Protein AF-A0A8T3WPD4-F1 (afdb_monomer)

Secondary structure (DSSP, 8-state):
-------TT---------TT-EEEEEETTEEEEEEEEEEEETTEEEEEEE--TT-----HHHHHHH-HHHHHHHHTT----HHHHHHHTS----

Radius of gyration: 15.7 Å; Cα contacts (8 Å, |Δi|>4): 79; chains: 1; bounding box: 34×40×37 Å

Foldseek 3Di:
DDDQDDDVPDDDDDDDDDAQDWDWADDPPADTWIWGQHDQDPNDTDIDIDGDPLDDDDDLVVCCVPPVVVSVCVSNVHDCDPVNVVVVPDPPPD

Solvent-accessible surface area (backbone atoms only — not comparable to full-atom values): 6296 Å² total; per-residue (Å²): 134,81,82,72,85,83,52,92,90,58,84,87,81,86,82,88,79,58,75,73,36,74,50,77,47,80,52,88,99,48,82,53,36,37,40,27,36,63,42,78,56,96,94,40,75,42,75,44,78,48,61,56,91,84,60,83,86,80,59,67,71,58,41,46,71,79,37,46,72,58,44,53,40,53,76,74,66,48,80,88,45,69,67,55,52,57,56,73,65,51,74,83,84,123

Mean predicted aligned error: 7.69 Å

Sequence (94 aa):
MTSENYNPDKIGLVIAREQDEKIYILRENANPIIITLVEIKKGRARLGFNASADDRIYREEVIGTHYPSILEQLRQGGVVTKDILDFLAKPDKK

Structure (mmCIF, N/CA/C/O backbone):
data_AF-A0A8T3WPD4-F1
#
_entry.id   AF-A0A8T3WPD4-F1
#
loop_
_atom_site.group_PDB
_atom_site.id
_atom_site.type_symbol
_atom_site.label_atom_id
_atom_site.label_alt_id
_atom_site.label_comp_id
_atom_site.label_asym_id
_atom_site.label_entity_id
_atom_site.label_seq_id
_atom_site.pdbx_PDB_ins_code
_atom_site.Cartn_x
_atom_site.Cartn_y
_atom_site.Cartn_z
_atom_site.occupancy
_atom_site.B_iso_or_equiv
_atom_site.auth_seq_id
_atom_site.auth_comp_id
_atom_site.auth_asym_id
_atom_site.auth_atom_id
_atom_site.pdbx_PDB_model_num
ATOM 1 N N . MET A 1 1 ? 20.339 18.526 14.051 1.00 37.47 1 MET A N 1
ATOM 2 C CA . MET A 1 1 ? 19.108 18.466 13.240 1.00 37.47 1 MET A CA 1
ATOM 3 C C . MET A 1 1 ? 19.525 18.599 11.790 1.00 37.47 1 MET A C 1
ATOM 5 O O . MET A 1 1 ? 19.769 19.705 11.334 1.00 37.47 1 MET A O 1
ATOM 9 N N . THR A 1 2 ? 19.765 17.479 11.115 1.00 41.00 2 THR A N 1
ATOM 10 C CA . THR A 1 2 ? 20.064 17.459 9.680 1.00 41.00 2 THR A CA 1
ATOM 11 C C . THR A 1 2 ? 18.749 17.632 8.937 1.00 41.00 2 THR A C 1
ATOM 13 O O . THR A 1 2 ? 17.830 16.846 9.146 1.00 41.00 2 THR A O 1
ATOM 16 N N . SER A 1 3 ? 18.644 18.694 8.142 1.00 42.94 3 SER A N 1
ATOM 17 C CA . SER A 1 3 ? 17.518 18.934 7.244 1.00 42.94 3 SER A CA 1
ATOM 18 C C . SER A 1 3 ? 17.362 17.730 6.319 1.00 42.94 3 SER A C 1
ATOM 20 O O . SER A 1 3 ? 18.214 17.496 5.461 1.00 42.94 3 SER A O 1
ATOM 22 N N . GLU A 1 4 ? 16.311 16.941 6.519 1.00 50.28 4 GLU A N 1
ATOM 23 C CA . GLU A 1 4 ? 15.924 15.933 5.541 1.00 50.28 4 GLU A CA 1
ATOM 24 C C . GLU A 1 4 ? 15.585 16.632 4.222 1.00 50.28 4 GLU A C 1
ATOM 26 O O . GLU A 1 4 ? 15.008 17.721 4.204 1.00 50.28 4 GLU A O 1
ATOM 31 N N . ASN A 1 5 ? 16.027 16.012 3.131 1.00 47.56 5 ASN A N 1
ATOM 32 C CA . ASN A 1 5 ? 15.920 16.488 1.760 1.00 47.56 5 ASN A CA 1
ATOM 33 C C . ASN A 1 5 ? 14.483 16.917 1.424 1.00 47.56 5 ASN A C 1
ATOM 35 O O . ASN A 1 5 ? 13.637 16.090 1.081 1.00 47.56 5 ASN A O 1
ATOM 39 N N . TYR A 1 6 ? 14.218 18.221 1.503 1.00 46.59 6 TYR A N 1
ATOM 40 C CA . TYR A 1 6 ? 12.980 18.818 1.024 1.00 46.59 6 TYR A CA 1
ATOM 41 C C . TYR A 1 6 ? 12.968 18.732 -0.504 1.00 46.59 6 TYR A C 1
ATOM 43 O O . TYR A 1 6 ? 13.661 19.487 -1.185 1.00 46.59 6 TYR A O 1
ATOM 51 N N . ASN A 1 7 ? 12.211 17.776 -1.040 1.00 56.16 7 ASN A N 1
ATOM 52 C CA . ASN A 1 7 ? 11.879 17.744 -2.455 1.00 56.16 7 ASN A CA 1
ATOM 53 C C . ASN A 1 7 ? 10.588 18.566 -2.649 1.00 56.16 7 ASN A C 1
ATOM 55 O O . ASN A 1 7 ? 9.543 18.129 -2.162 1.00 56.16 7 ASN A O 1
ATOM 59 N N . PRO A 1 8 ? 10.638 19.732 -3.322 1.00 52.66 8 PRO A N 1
ATOM 60 C CA . PRO A 1 8 ? 9.482 20.616 -3.494 1.00 52.66 8 PRO A CA 1
ATOM 61 C C . PRO A 1 8 ? 8.328 19.979 -4.286 1.00 52.66 8 PRO A C 1
ATOM 63 O O . PRO A 1 8 ? 7.199 20.449 -4.176 1.00 52.66 8 PRO A O 1
ATOM 66 N N . ASP A 1 9 ? 8.583 18.887 -5.013 1.00 60.78 9 ASP A N 1
ATOM 67 C CA . ASP A 1 9 ? 7.573 18.136 -5.766 1.00 60.78 9 ASP A CA 1
ATOM 68 C C . ASP A 1 9 ? 6.919 17.014 -4.937 1.00 60.78 9 ASP A C 1
ATOM 70 O O . ASP A 1 9 ? 6.081 16.258 -5.436 1.00 60.78 9 ASP A O 1
ATOM 74 N N . LYS A 1 10 ? 7.292 16.870 -3.657 1.00 64.12 10 LYS A N 1
ATOM 75 C CA . LYS A 1 10 ? 6.719 15.879 -2.741 1.00 64.12 10 LYS A CA 1
ATOM 76 C C . LYS A 1 10 ? 5.858 16.547 -1.677 1.00 64.12 10 LYS A C 1
ATOM 78 O O . LYS A 1 10 ? 6.337 17.323 -0.858 1.00 64.12 10 LYS A O 1
ATOM 83 N N . ILE A 1 11 ? 4.590 16.150 -1.619 1.00 67.12 11 ILE A N 1
ATOM 84 C CA . ILE A 1 11 ? 3.686 16.521 -0.528 1.00 67.12 11 ILE A CA 1
ATOM 85 C C . ILE A 1 11 ? 3.724 15.410 0.524 1.00 67.12 11 ILE A C 1
ATOM 87 O O . ILE A 1 11 ? 3.269 14.292 0.282 1.00 67.12 11 ILE A O 1
ATOM 91 N N . GLY A 1 12 ? 4.260 15.717 1.706 1.00 71.50 12 GLY A N 1
ATOM 92 C CA . GLY A 1 12 ? 4.084 14.887 2.896 1.00 71.50 12 GLY A CA 1
ATOM 93 C C . GLY A 1 12 ? 2.713 15.158 3.510 1.00 71.50 12 GLY A C 1
ATOM 94 O O . GLY A 1 12 ? 2.540 16.157 4.203 1.00 71.50 12 GLY A O 1
ATOM 95 N N . LEU A 1 13 ? 1.729 14.300 3.238 1.00 82.75 13 LEU A N 1
ATOM 96 C CA . LEU A 1 13 ? 0.382 14.434 3.795 1.00 82.75 13 LEU A CA 1
ATOM 97 C C . LEU A 1 13 ? 0.229 13.563 5.046 1.00 82.75 13 LEU A C 1
ATOM 99 O O . LEU A 1 13 ? 0.364 12.342 4.979 1.00 82.75 13 LEU A O 1
ATOM 103 N N . VAL A 1 14 ? -0.109 14.187 6.175 1.00 86.88 14 VAL A N 1
ATOM 104 C CA . VAL A 1 14 ? -0.440 13.495 7.428 1.00 86.88 14 VAL A CA 1
ATOM 105 C C . VAL A 1 14 ? -1.928 13.664 7.698 1.00 86.88 14 VAL A C 1
ATOM 107 O O . VAL A 1 14 ? -2.418 14.784 7.809 1.00 86.88 14 VAL A O 1
ATOM 110 N N . ILE A 1 15 ? -2.648 12.549 7.801 1.00 91.31 15 ILE A N 1
ATOM 111 C CA . ILE A 1 15 ? -4.088 12.520 8.070 1.00 91.31 15 ILE A CA 1
ATOM 112 C C . ILE A 1 15 ? -4.409 11.448 9.111 1.00 91.31 15 IL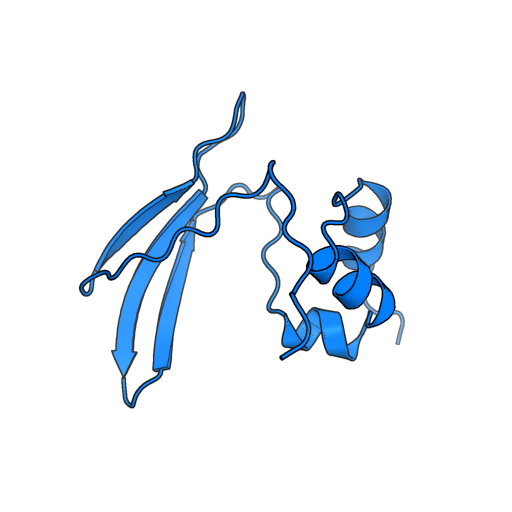E A C 1
ATOM 114 O O . ILE A 1 15 ? -3.794 10.383 9.126 1.00 91.31 15 ILE A O 1
ATOM 118 N N . ALA A 1 16 ? -5.384 11.731 9.971 1.00 93.19 16 ALA A N 1
ATOM 119 C CA . ALA A 1 16 ? -5.934 10.774 10.925 1.00 93.19 16 ALA A CA 1
ATOM 120 C C . ALA A 1 16 ? -7.235 10.190 10.372 1.00 93.19 16 ALA A C 1
ATOM 122 O O . ALA A 1 16 ? -8.011 10.927 9.767 1.00 93.19 16 ALA A O 1
ATOM 123 N N . ARG A 1 17 ? -7.459 8.889 10.581 1.00 96.50 17 ARG A N 1
ATOM 124 C CA . ARG A 1 17 ? -8.676 8.171 10.183 1.00 96.50 17 ARG A CA 1
ATOM 125 C C . ARG A 1 17 ? -9.262 7.408 11.367 1.00 96.50 17 ARG A C 1
ATOM 127 O O . ARG A 1 17 ? -8.508 6.930 12.215 1.00 96.50 17 ARG A O 1
ATOM 134 N N . GLU A 1 18 ? -10.579 7.272 11.392 1.00 95.88 18 GLU A N 1
ATOM 135 C CA . GLU A 1 18 ? -11.310 6.355 12.266 1.00 95.88 18 GLU A CA 1
ATOM 136 C C . GLU A 1 18 ? -11.381 4.943 11.657 1.00 95.88 18 GLU A C 1
ATOM 138 O O . GLU A 1 18 ? -10.919 4.693 10.544 1.00 95.88 18 GLU A O 1
ATOM 143 N N . GLN A 1 19 ? -11.909 3.971 12.401 1.00 96.62 19 GLN A N 1
ATOM 144 C CA . GLN A 1 19 ? -12.057 2.609 11.887 1.00 96.62 19 GLN A CA 1
ATOM 145 C C . GLN A 1 19 ? -13.002 2.575 10.669 1.00 96.62 19 GLN A C 1
ATOM 147 O O . GLN A 1 19 ? -13.979 3.314 10.612 1.00 96.62 19 GLN A O 1
ATOM 152 N N . ASP A 1 20 ? -12.692 1.716 9.695 1.00 96.69 20 ASP A N 1
ATOM 153 C CA . ASP A 1 20 ? -13.406 1.492 8.426 1.00 96.69 20 ASP A CA 1
ATOM 154 C C . ASP A 1 20 ? -13.378 2.668 7.434 1.00 96.69 20 ASP A C 1
ATOM 156 O O . ASP A 1 20 ? -13.873 2.584 6.302 1.00 96.69 20 ASP A O 1
ATOM 160 N N . GLU A 1 21 ? -12.707 3.748 7.810 1.00 97.94 21 GLU A N 1
ATOM 161 C CA . GLU A 1 21 ? -12.493 4.904 6.969 1.00 97.94 21 GLU A CA 1
ATOM 162 C C . GLU A 1 21 ? -11.429 4.678 5.875 1.00 97.94 21 GLU A C 1
ATOM 164 O O . GLU A 1 21 ? -10.465 3.923 6.041 1.00 97.94 21 GLU A O 1
ATOM 169 N N . LYS A 1 22 ? -11.597 5.369 4.733 1.00 98.06 22 LYS A N 1
ATOM 170 C CA . LYS A 1 22 ? -10.870 5.092 3.479 1.00 98.06 22 LYS A CA 1
ATOM 171 C C . LYS A 1 22 ? -10.150 6.297 2.895 1.00 98.06 22 LYS A C 1
ATOM 173 O O . LYS A 1 22 ? -10.773 7.327 2.638 1.00 98.06 22 LYS A O 1
ATOM 178 N N . ILE A 1 23 ? -8.868 6.143 2.595 1.00 97.19 23 ILE A N 1
ATOM 179 C CA . ILE A 1 23 ? -8.042 7.104 1.859 1.00 97.19 23 ILE A CA 1
ATOM 180 C C . ILE A 1 23 ? -7.971 6.654 0.401 1.00 97.19 23 ILE A C 1
ATOM 182 O O . ILE A 1 23 ? -7.676 5.492 0.131 1.00 97.19 23 ILE A O 1
ATOM 186 N N . TYR A 1 24 ? -8.218 7.574 -0.528 1.00 95.94 24 TYR A N 1
ATOM 187 C CA . TYR A 1 24 ? -8.111 7.328 -1.963 1.00 95.94 24 TYR A CA 1
ATOM 188 C C . TYR A 1 24 ? -6.870 8.032 -2.503 1.00 95.94 24 TYR A C 1
ATOM 190 O O . TYR A 1 24 ? -6.721 9.241 -2.337 1.00 95.94 24 TYR A O 1
ATOM 198 N N . ILE A 1 25 ? -5.998 7.282 -3.170 1.00 93.56 25 ILE A N 1
ATOM 199 C CA . ILE A 1 25 ? -4.869 7.821 -3.927 1.00 93.56 25 ILE A CA 1
ATOM 200 C C . ILE A 1 25 ? -5.258 7.779 -5.403 1.00 93.56 25 ILE A C 1
ATOM 202 O O . ILE A 1 25 ? -5.372 6.701 -5.992 1.00 93.56 25 ILE A O 1
ATOM 206 N N . LEU A 1 26 ? -5.495 8.958 -5.979 1.00 92.00 26 LEU A N 1
ATOM 207 C CA . LEU A 1 26 ? -5.878 9.124 -7.379 1.00 92.00 26 LEU A CA 1
ATOM 208 C C . LEU A 1 26 ? -4.633 9.252 -8.254 1.00 92.00 26 LEU A C 1
ATOM 210 O O . LEU A 1 26 ? -3.655 9.893 -7.870 1.00 92.00 26 LEU A O 1
ATOM 214 N N . ARG A 1 27 ? -4.674 8.632 -9.429 1.00 88.31 27 ARG A N 1
ATOM 215 C CA . ARG A 1 27 ? -3.583 8.618 -10.404 1.00 88.31 27 ARG A CA 1
ATOM 216 C C . ARG A 1 27 ? -4.174 8.797 -11.791 1.00 88.31 27 ARG A C 1
ATOM 218 O O . ARG A 1 27 ? -5.283 8.336 -12.055 1.00 88.31 27 ARG A O 1
ATOM 225 N N . GLU A 1 28 ? -3.442 9.468 -12.665 1.00 89.50 28 GLU A N 1
ATOM 226 C CA . GLU A 1 28 ? -3.876 9.652 -14.044 1.00 89.50 28 GLU A CA 1
ATOM 227 C C . GLU A 1 28 ? -3.905 8.300 -14.773 1.00 89.50 28 GLU A C 1
ATOM 229 O O . GLU A 1 28 ? -2.970 7.509 -14.653 1.00 89.50 28 GLU A O 1
ATOM 234 N N . ASN A 1 29 ? -4.986 8.025 -15.510 1.00 89.69 29 ASN A N 1
ATOM 235 C CA . ASN A 1 29 ? -5.156 6.811 -16.321 1.00 89.69 29 ASN A CA 1
ATOM 236 C C . ASN A 1 29 ? -4.984 5.477 -15.563 1.00 89.69 29 ASN A C 1
ATOM 238 O O . ASN A 1 29 ? -4.657 4.459 -16.170 1.00 89.69 29 ASN A O 1
ATOM 242 N N . ALA A 1 30 ? -5.218 5.455 -14.249 1.00 90.38 30 ALA A N 1
ATOM 243 C CA . ALA A 1 30 ? -5.127 4.246 -13.436 1.00 90.38 30 ALA A CA 1
ATOM 244 C C . ALA A 1 30 ? -6.255 4.1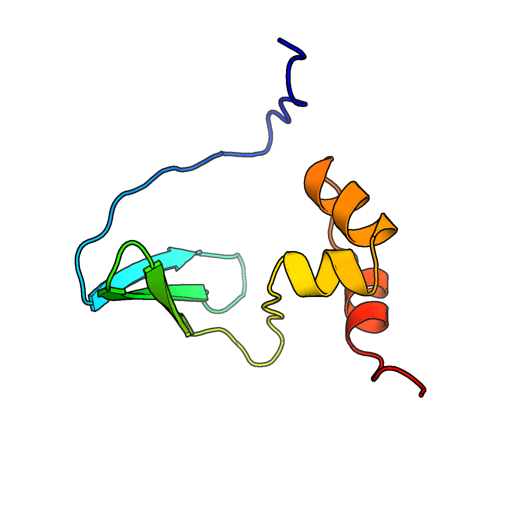78 -12.402 1.00 90.38 30 ALA A C 1
ATOM 246 O O . ALA A 1 30 ? -6.786 5.199 -11.961 1.00 90.38 30 ALA A O 1
ATOM 247 N N . ASN A 1 31 ? -6.599 2.961 -11.972 1.00 92.75 31 ASN A N 1
ATOM 248 C CA . ASN A 1 31 ? -7.545 2.788 -10.874 1.00 92.75 31 ASN A CA 1
ATOM 249 C C . ASN A 1 31 ? -6.972 3.386 -9.577 1.00 92.75 31 ASN A C 1
ATOM 251 O O . ASN A 1 31 ? -5.754 3.306 -9.337 1.00 92.75 31 ASN A O 1
ATOM 255 N N . PRO A 1 32 ? -7.831 3.959 -8.719 1.00 94.69 32 PRO A N 1
ATOM 256 C CA . PRO A 1 32 ? -7.392 4.492 -7.443 1.00 94.69 32 PRO A CA 1
ATOM 257 C C . PRO A 1 32 ? -6.859 3.374 -6.546 1.00 94.69 32 PRO A C 1
ATOM 259 O O . PRO A 1 32 ? -7.385 2.260 -6.543 1.00 94.69 32 PRO A O 1
ATOM 262 N N . ILE A 1 33 ? -5.851 3.696 -5.739 1.00 96.19 33 ILE A N 1
ATOM 263 C CA . ILE A 1 33 ? -5.458 2.842 -4.614 1.00 96.19 33 ILE A CA 1
ATOM 264 C C . ILE A 1 33 ? -6.284 3.279 -3.409 1.00 96.19 33 ILE A C 1
ATOM 266 O O . ILE A 1 33 ? -6.311 4.462 -3.067 1.00 96.19 33 ILE A O 1
ATOM 270 N N . ILE A 1 34 ? -6.958 2.332 -2.764 1.00 97.56 34 ILE A N 1
ATOM 271 C CA . ILE A 1 34 ? -7.793 2.587 -1.591 1.00 97.56 34 ILE A CA 1
ATOM 272 C C . ILE A 1 34 ? -7.111 1.980 -0.371 1.00 97.56 34 ILE A C 1
ATOM 274 O O . ILE A 1 34 ? -6.917 0.766 -0.302 1.00 97.56 34 ILE A O 1
ATOM 278 N N . ILE A 1 35 ? -6.781 2.818 0.606 1.00 97.50 35 ILE A N 1
ATOM 279 C CA . ILE A 1 35 ? -6.240 2.399 1.900 1.00 97.50 35 ILE A CA 1
ATOM 280 C C . ILE A 1 35 ? -7.365 2.492 2.925 1.00 97.50 35 ILE A C 1
ATOM 282 O O . ILE A 1 35 ? -7.970 3.549 3.073 1.00 97.50 35 ILE A O 1
ATOM 286 N N . THR A 1 36 ? -7.656 1.404 3.630 1.00 98.31 36 THR A N 1
ATOM 287 C CA . THR A 1 36 ? -8.682 1.359 4.684 1.00 98.31 36 THR A CA 1
ATOM 288 C C . THR A 1 36 ? -8.021 1.134 6.035 1.00 98.31 36 THR A C 1
ATOM 290 O O . THR A 1 36 ? -7.220 0.205 6.170 1.00 98.31 36 THR A O 1
ATOM 293 N N . LEU A 1 37 ? -8.366 1.938 7.042 1.00 97.88 37 LEU A N 1
ATOM 294 C CA . LEU A 1 37 ? -7.998 1.633 8.423 1.00 97.88 37 LEU A CA 1
ATOM 295 C C . LEU A 1 37 ? -8.970 0.582 8.966 1.00 97.88 37 LEU A C 1
ATOM 297 O O . LEU A 1 37 ? -10.088 0.901 9.341 1.00 97.88 37 LEU A O 1
ATOM 301 N N . VAL A 1 38 ? -8.559 -0.682 8.988 1.00 97.56 38 VAL A N 1
ATOM 302 C CA . VAL A 1 38 ? -9.439 -1.805 9.353 1.00 97.56 38 VAL A CA 1
ATOM 303 C C . VAL A 1 38 ? -9.624 -1.907 10.865 1.00 97.56 38 VAL A C 1
ATOM 305 O O . VAL A 1 38 ? -10.711 -2.198 11.339 1.00 97.56 38 VAL A O 1
ATOM 308 N N . GLU A 1 39 ? -8.556 -1.719 11.638 1.00 97.44 39 GLU A N 1
ATOM 309 C 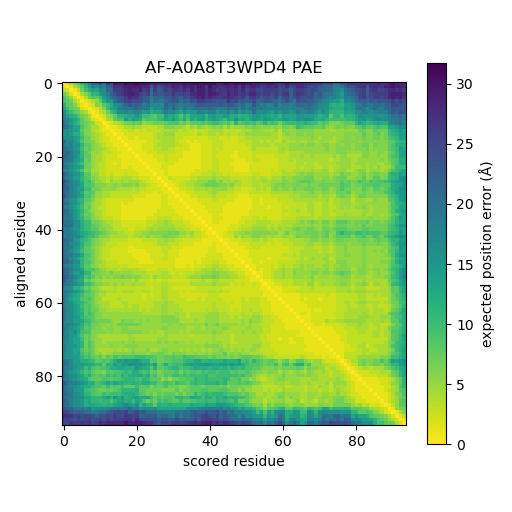CA . GLU A 1 39 ? -8.588 -1.863 13.098 1.00 97.44 39 GLU A CA 1
ATOM 310 C C . GLU A 1 39 ? -7.378 -1.152 13.713 1.00 97.44 39 GLU A C 1
ATOM 312 O O . GLU A 1 39 ? -6.295 -1.155 13.122 1.00 97.44 39 GLU A O 1
ATOM 317 N N . ILE A 1 40 ? -7.519 -0.609 14.925 1.00 95.06 40 ILE A N 1
ATOM 318 C CA . ILE A 1 40 ? -6.376 -0.259 15.779 1.00 95.06 40 ILE A CA 1
ATOM 319 C C . ILE A 1 40 ? -6.428 -1.122 17.033 1.00 95.06 40 ILE A C 1
ATOM 321 O O . ILE A 1 40 ? -7.355 -1.031 17.833 1.00 95.06 40 ILE A O 1
ATOM 325 N N . LYS A 1 41 ? -5.390 -1.931 17.245 1.00 95.69 41 LYS A N 1
ATOM 326 C CA . LYS A 1 41 ? -5.284 -2.795 18.420 1.00 95.69 41 LYS A CA 1
ATOM 327 C C . LYS A 1 41 ? -3.888 -2.733 19.008 1.00 95.69 41 LYS A C 1
ATOM 329 O O . LYS A 1 41 ? -2.905 -3.028 18.335 1.00 95.69 41 LYS A O 1
ATOM 334 N N . LYS A 1 42 ? -3.802 -2.377 20.295 1.00 95.19 42 LYS A N 1
ATOM 335 C CA . LYS A 1 42 ? -2.537 -2.294 21.053 1.00 95.19 42 LYS A CA 1
ATOM 336 C C . LYS A 1 42 ? -1.480 -1.417 20.352 1.00 95.19 42 LYS A C 1
ATOM 338 O O . LYS A 1 42 ? -0.330 -1.822 20.215 1.00 95.19 42 LYS A O 1
ATOM 343 N N . GLY A 1 43 ? -1.892 -0.250 19.852 1.00 93.19 43 GLY A N 1
ATOM 344 C CA . GLY A 1 43 ? -1.004 0.685 19.148 1.00 93.19 43 GLY A CA 1
ATOM 345 C C . GLY A 1 43 ? -0.558 0.228 17.754 1.00 93.19 43 GLY A C 1
ATOM 346 O O . GLY A 1 43 ? 0.313 0.855 17.163 1.00 93.19 43 GLY A O 1
ATOM 347 N N . ARG A 1 44 ? -1.133 -0.855 17.215 1.00 94.06 44 ARG A N 1
ATOM 348 C CA . ARG A 1 44 ? -0.892 -1.314 15.844 1.00 94.06 44 ARG A CA 1
ATOM 349 C C . ARG A 1 44 ? -2.130 -1.081 14.998 1.00 94.06 44 ARG A C 1
ATOM 351 O O . ARG A 1 44 ? -3.219 -1.512 15.374 1.00 94.06 44 ARG A O 1
ATOM 358 N N . ALA A 1 45 ? -1.940 -0.438 13.856 1.00 95.81 45 ALA A N 1
ATOM 359 C CA . ALA A 1 45 ? -2.973 -0.296 12.846 1.00 95.81 45 ALA A CA 1
ATOM 360 C C . ALA A 1 45 ? -2.958 -1.507 11.908 1.00 95.81 45 ALA A C 1
ATOM 362 O O . ALA A 1 45 ? -1.905 -1.928 11.425 1.00 95.81 45 ALA A O 1
ATOM 363 N N . ARG A 1 46 ? -4.138 -2.052 11.627 1.00 97.12 46 ARG A N 1
ATOM 364 C CA . ARG A 1 46 ? -4.368 -2.990 10.536 1.00 97.12 46 ARG A CA 1
ATOM 365 C C . ARG A 1 46 ? -4.857 -2.188 9.339 1.00 97.12 46 ARG A C 1
ATOM 367 O O . ARG A 1 46 ? -5.918 -1.574 9.399 1.00 97.12 46 ARG A O 1
ATOM 374 N N . LEU A 1 47 ? -4.079 -2.198 8.265 1.00 97.75 47 LEU A N 1
ATOM 375 C CA . LEU A 1 47 ? -4.404 -1.496 7.028 1.00 97.75 47 LEU A CA 1
ATOM 376 C C . LEU A 1 47 ? -4.846 -2.503 5.966 1.00 97.75 47 LEU A C 1
ATOM 378 O O . LEU A 1 47 ? -4.216 -3.547 5.791 1.00 97.75 47 LEU A O 1
ATOM 382 N N . GLY A 1 48 ? -5.938 -2.194 5.278 1.00 97.50 48 GLY A N 1
ATOM 383 C CA . GLY A 1 48 ? -6.375 -2.888 4.074 1.00 97.50 48 GLY A CA 1
ATOM 384 C C . GLY A 1 48 ? -5.993 -2.073 2.847 1.00 97.50 48 GLY A C 1
ATOM 385 O O . GLY A 1 48 ? -6.148 -0.854 2.854 1.00 97.50 48 GLY A O 1
ATOM 386 N N . PHE A 1 49 ? -5.523 -2.738 1.796 1.00 97.38 49 PHE A N 1
ATOM 387 C CA . PHE A 1 49 ? -5.206 -2.100 0.524 1.00 97.38 49 PHE A CA 1
ATOM 388 C C . PHE A 1 49 ? -6.036 -2.738 -0.584 1.00 97.38 49 PHE A C 1
ATOM 390 O O . PHE A 1 49 ? -6.029 -3.959 -0.735 1.00 97.38 49 PHE A O 1
ATOM 397 N N . ASN A 1 50 ? -6.736 -1.913 -1.356 1.00 96.75 50 ASN A N 1
ATOM 398 C CA . ASN A 1 50 ? -7.361 -2.312 -2.609 1.00 96.75 50 ASN A CA 1
ATOM 399 C C . ASN A 1 50 ? -6.666 -1.556 -3.743 1.00 96.75 50 ASN A C 1
ATOM 401 O O . ASN A 1 50 ? -6.656 -0.325 -3.755 1.00 96.75 50 ASN A O 1
ATOM 405 N N . ALA A 1 51 ? -6.038 -2.302 -4.639 1.00 95.50 51 ALA A N 1
ATOM 406 C CA . ALA A 1 51 ? -5.217 -1.791 -5.723 1.00 95.50 51 ALA A CA 1
ATOM 407 C C . ALA A 1 51 ? -5.335 -2.734 -6.928 1.00 95.50 51 ALA A C 1
ATOM 409 O O . ALA A 1 51 ? -5.832 -3.856 -6.799 1.00 95.50 51 ALA A O 1
ATOM 410 N N . SER A 1 52 ? -4.890 -2.288 -8.101 1.00 91.50 52 SER A N 1
ATOM 411 C CA . SER A 1 52 ? -4.890 -3.137 -9.297 1.00 91.50 52 SER A CA 1
ATOM 412 C C . SER A 1 52 ? -3.854 -4.256 -9.168 1.00 91.50 52 SER A C 1
ATOM 414 O O . SER A 1 52 ? -2.889 -4.130 -8.421 1.00 91.50 52 SER A O 1
ATOM 416 N N . ALA A 1 53 ? -4.006 -5.340 -9.931 1.00 85.25 53 ALA A N 1
ATOM 417 C CA . ALA A 1 53 ? -3.061 -6.464 -9.903 1.00 85.25 53 ALA A CA 1
ATOM 418 C C . ALA A 1 53 ? -1.625 -6.075 -10.308 1.00 85.25 53 ALA A C 1
ATOM 420 O O . ALA A 1 53 ? -0.665 -6.741 -9.916 1.00 85.25 53 ALA A O 1
ATOM 421 N N . ASP A 1 54 ? -1.477 -4.996 -11.074 1.00 83.38 54 ASP A N 1
ATOM 422 C CA . ASP A 1 54 ? -0.182 -4.451 -11.485 1.00 83.38 54 ASP A CA 1
ATOM 423 C C . ASP A 1 54 ? 0.441 -3.537 -10.425 1.00 83.38 54 ASP A C 1
ATOM 425 O O . ASP A 1 54 ? 1.652 -3.310 -10.436 1.00 83.38 54 ASP A O 1
ATOM 429 N N . ASP A 1 55 ? -0.358 -3.059 -9.468 1.00 86.62 55 ASP A N 1
ATOM 430 C CA . ASP A 1 55 ? 0.159 -2.290 -8.348 1.00 86.62 55 ASP A CA 1
ATOM 431 C C . ASP A 1 55 ? 0.973 -3.204 -7.430 1.00 86.62 55 ASP A C 1
ATOM 433 O O . ASP A 1 55 ? 0.634 -4.361 -7.162 1.00 86.62 55 ASP A O 1
ATOM 437 N N . ARG A 1 56 ? 2.096 -2.680 -6.945 1.00 85.19 56 ARG A N 1
ATOM 438 C CA . ARG A 1 56 ? 2.994 -3.400 -6.048 1.00 85.19 56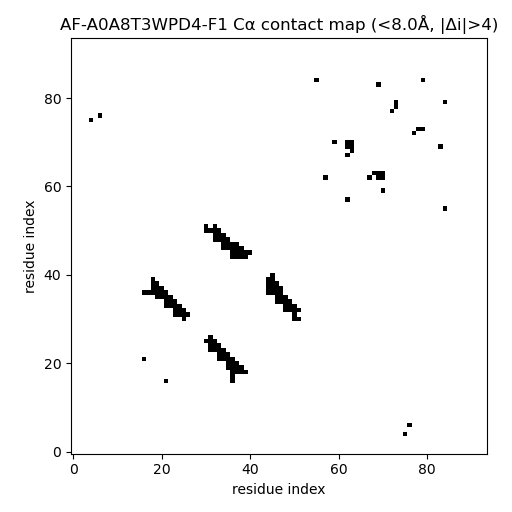 ARG A CA 1
ATOM 439 C C . ARG A 1 56 ? 3.002 -2.706 -4.699 1.00 85.19 56 ARG A C 1
ATOM 441 O O . ARG A 1 56 ? 3.320 -1.525 -4.604 1.00 85.19 56 ARG A O 1
ATOM 448 N N . ILE A 1 57 ? 2.652 -3.455 -3.659 1.00 88.88 57 ILE A N 1
ATOM 449 C CA . ILE A 1 57 ? 2.594 -2.967 -2.283 1.00 88.88 57 ILE A CA 1
ATOM 450 C C . ILE A 1 57 ? 3.600 -3.771 -1.477 1.00 88.88 57 ILE A C 1
ATOM 452 O O . ILE A 1 57 ? 3.480 -4.988 -1.351 1.00 88.88 57 ILE A O 1
ATOM 456 N N . TYR A 1 58 ? 4.588 -3.080 -0.927 1.00 88.12 58 TYR A N 1
ATOM 457 C CA . TYR A 1 58 ? 5.649 -3.688 -0.141 1.00 88.12 58 TYR A CA 1
ATOM 458 C C . TYR A 1 58 ? 5.671 -3.097 1.258 1.00 88.12 58 TYR A C 1
ATOM 460 O O . TYR A 1 58 ? 5.382 -1.919 1.463 1.00 88.12 58 TYR A O 1
ATOM 468 N N . ARG A 1 59 ? 6.058 -3.932 2.219 1.00 89.81 59 ARG A N 1
ATOM 469 C CA . ARG A 1 59 ? 6.445 -3.460 3.544 1.00 89.81 59 ARG A CA 1
ATOM 470 C C . ARG A 1 59 ? 7.895 -3.001 3.486 1.00 89.81 59 ARG A C 1
ATOM 472 O O . ARG A 1 59 ? 8.732 -3.695 2.906 1.00 89.81 59 ARG A O 1
ATOM 479 N N . GLU A 1 60 ? 8.182 -1.849 4.074 1.00 90.00 60 GLU A N 1
ATOM 480 C CA . GLU A 1 60 ? 9.509 -1.240 4.012 1.00 90.00 60 GLU A CA 1
ATOM 481 C C . GLU A 1 60 ? 10.592 -2.176 4.557 1.00 90.00 60 GLU A C 1
ATOM 483 O O . GLU A 1 60 ? 11.640 -2.328 3.933 1.00 90.00 60 GLU A O 1
ATOM 488 N N . GLU A 1 61 ? 10.322 -2.877 5.663 1.00 90.94 61 GLU A N 1
ATOM 489 C CA . GLU A 1 61 ? 11.281 -3.791 6.284 1.00 90.94 61 GLU A CA 1
ATOM 490 C C . GLU A 1 61 ? 11.654 -4.976 5.382 1.00 90.94 61 GLU A C 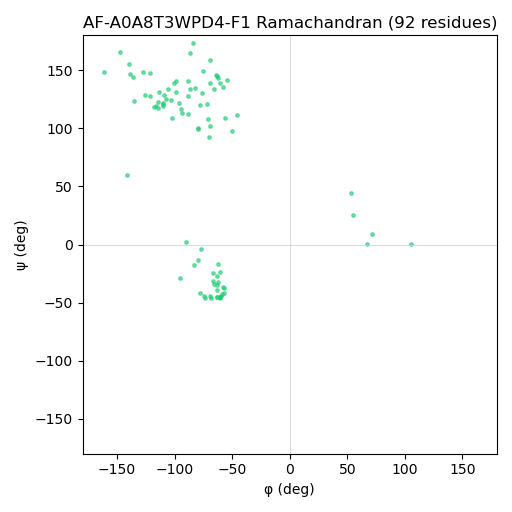1
ATOM 492 O O . GLU A 1 61 ? 12.766 -5.498 5.472 1.00 90.94 61 GLU A O 1
ATOM 497 N N . VAL A 1 62 ? 10.759 -5.374 4.470 1.00 88.88 62 VAL A N 1
ATOM 498 C CA . VAL A 1 62 ? 11.042 -6.425 3.486 1.00 88.88 62 VAL A CA 1
ATOM 499 C C . VAL A 1 62 ? 11.994 -5.884 2.421 1.00 88.88 62 VAL A C 1
ATOM 501 O O . VAL A 1 62 ? 13.006 -6.520 2.137 1.00 88.88 62 VAL A O 1
ATOM 504 N N . ILE A 1 63 ? 11.740 -4.681 1.892 1.00 88.50 63 ILE A N 1
ATOM 505 C CA . ILE A 1 63 ? 12.666 -4.039 0.943 1.00 88.50 63 ILE A CA 1
ATOM 506 C C . ILE A 1 63 ? 14.026 -3.821 1.608 1.00 88.50 63 ILE A C 1
ATOM 508 O O . ILE A 1 63 ? 15.046 -4.160 1.024 1.00 88.50 63 ILE A O 1
ATOM 512 N N . GLY A 1 64 ? 14.059 -3.310 2.839 1.00 87.81 64 GLY A N 1
ATOM 513 C CA . GLY A 1 64 ? 15.307 -3.044 3.554 1.00 87.81 64 GLY A CA 1
ATOM 514 C C . GLY A 1 64 ? 16.143 -4.295 3.825 1.00 87.81 64 GLY A C 1
ATOM 515 O O . GLY A 1 64 ? 17.367 -4.215 3.810 1.00 87.81 64 GLY A O 1
ATOM 516 N N . THR A 1 65 ? 15.500 -5.448 4.031 1.00 87.88 65 THR A N 1
ATOM 517 C CA . THR A 1 65 ? 16.200 -6.717 4.288 1.00 87.88 65 THR A CA 1
ATOM 518 C C . THR A 1 65 ? 16.837 -7.288 3.022 1.00 87.88 65 THR A C 1
ATOM 520 O O . THR A 1 65 ? 17.981 -7.732 3.059 1.00 87.88 65 THR A O 1
ATOM 523 N N . HIS A 1 66 ? 16.110 -7.281 1.903 1.00 84.12 66 HIS A N 1
ATOM 524 C CA . HIS A 1 66 ? 16.551 -7.949 0.674 1.00 84.12 66 HIS A CA 1
ATOM 525 C C . HIS A 1 66 ? 17.261 -6.999 -0.302 1.00 84.12 66 HIS A C 1
ATOM 527 O O . HIS A 1 66 ? 18.138 -7.416 -1.056 1.00 84.12 66 HIS A O 1
ATOM 533 N N . TYR A 1 67 ? 16.908 -5.712 -0.278 1.00 85.94 67 TYR A N 1
ATOM 534 C CA . TYR A 1 67 ? 17.294 -4.716 -1.278 1.00 85.94 67 TYR A CA 1
ATOM 535 C C . TYR A 1 67 ? 17.610 -3.342 -0.645 1.00 85.94 67 TYR A C 1
ATOM 537 O O . TYR A 1 67 ? 16.973 -2.335 -0.978 1.00 85.94 67 TYR A O 1
ATOM 54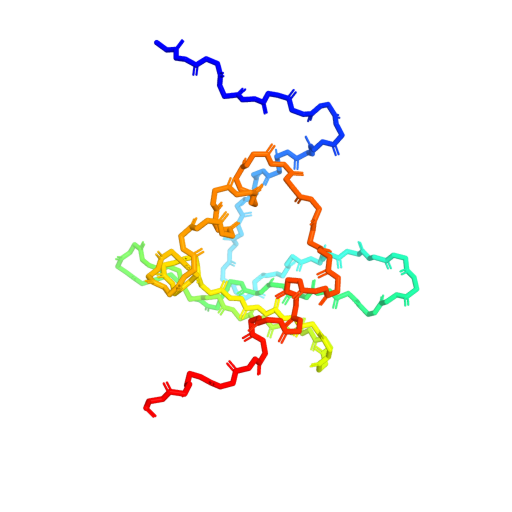5 N N . PRO A 1 68 ? 18.605 -3.255 0.259 1.00 87.88 68 PRO A N 1
ATOM 546 C CA . PRO A 1 68 ? 18.895 -2.034 1.017 1.00 87.88 68 PRO A CA 1
ATOM 547 C C . PRO A 1 68 ? 19.208 -0.818 0.129 1.00 87.88 68 PRO A C 1
ATOM 549 O O . PRO A 1 68 ? 18.753 0.285 0.423 1.00 87.88 68 PRO A O 1
ATOM 552 N N . SER A 1 69 ? 19.893 -1.013 -1.002 1.00 87.69 69 SER A N 1
ATOM 553 C CA . SER A 1 69 ? 20.199 0.067 -1.953 1.00 87.69 69 SER A CA 1
ATOM 554 C C . SER A 1 69 ? 18.957 0.631 -2.651 1.00 87.69 69 SER A C 1
ATOM 556 O O . SER A 1 69 ? 18.914 1.820 -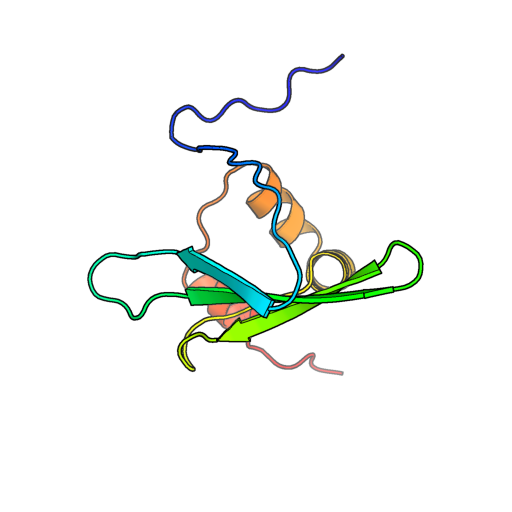2.960 1.00 87.69 69 SER A O 1
ATOM 558 N N . ILE A 1 70 ? 17.924 -0.191 -2.874 1.00 87.44 70 ILE A N 1
ATOM 559 C CA . ILE A 1 70 ? 16.636 0.275 -3.405 1.00 87.44 70 ILE A CA 1
ATOM 560 C C . ILE A 1 70 ? 15.931 1.118 -2.341 1.00 87.44 70 ILE A C 1
ATOM 562 O O . ILE A 1 70 ? 15.446 2.203 -2.651 1.00 87.44 70 ILE A O 1
ATOM 566 N N . LEU A 1 71 ? 15.912 0.669 -1.081 1.00 88.25 71 LEU A N 1
ATOM 567 C CA . LEU A 1 71 ? 15.298 1.431 0.011 1.00 88.25 71 LEU A CA 1
ATOM 568 C C . LEU A 1 71 ? 15.937 2.820 0.181 1.00 88.25 71 LEU A C 1
ATOM 570 O O . LEU A 1 71 ? 15.220 3.808 0.348 1.00 88.25 71 LEU A O 1
ATOM 574 N N . GLU A 1 72 ? 17.266 2.915 0.102 1.00 87.44 72 GLU A N 1
ATOM 575 C CA . GLU A 1 72 ? 17.974 4.199 0.150 1.00 87.44 72 GLU A CA 1
ATOM 576 C C . GLU A 1 72 ? 17.555 5.135 -0.989 1.00 87.44 72 GLU A C 1
ATOM 578 O O . GLU A 1 72 ? 17.257 6.305 -0.738 1.00 87.44 72 GLU A O 1
ATOM 583 N N . GLN A 1 73 ? 17.446 4.620 -2.219 1.00 84.62 73 GLN A N 1
ATOM 584 C CA . GLN A 1 73 ? 16.972 5.404 -3.364 1.00 84.62 73 GLN A CA 1
ATOM 585 C C . GLN A 1 73 ? 15.546 5.924 -3.146 1.00 84.62 73 GLN A C 1
ATOM 587 O O . GLN A 1 73 ? 15.286 7.107 -3.368 1.00 84.62 73 GLN A O 1
ATOM 592 N N . LEU A 1 74 ? 14.626 5.081 -2.661 1.00 84.06 74 LEU A N 1
ATOM 593 C CA . LEU A 1 74 ? 13.237 5.480 -2.398 1.00 84.06 74 LEU A CA 1
ATOM 594 C C . LEU A 1 74 ? 13.153 6.611 -1.361 1.00 84.06 74 LEU A C 1
ATOM 596 O O . LEU A 1 74 ? 12.446 7.602 -1.577 1.00 84.06 74 LEU A O 1
ATOM 600 N N . ARG A 1 75 ? 13.915 6.499 -0.263 1.00 83.94 75 ARG A N 1
ATOM 601 C CA . ARG A 1 75 ? 13.973 7.516 0.802 1.00 83.94 75 ARG A CA 1
ATOM 602 C C . ARG A 1 75 ? 14.524 8.852 0.307 1.00 83.94 75 ARG A C 1
ATOM 604 O O . ARG A 1 75 ? 14.055 9.899 0.741 1.00 83.94 75 ARG A O 1
ATOM 611 N N . GLN A 1 76 ? 15.470 8.835 -0.631 1.00 82.81 76 GLN A N 1
ATOM 612 C CA . GLN A 1 76 ? 16.072 10.050 -1.192 1.00 82.81 76 GLN A CA 1
ATOM 613 C C . GLN A 1 76 ? 15.201 10.772 -2.222 1.00 82.81 76 GLN A C 1
ATOM 615 O O . GLN A 1 76 ? 15.583 11.836 -2.700 1.00 82.81 76 GLN A O 1
ATOM 620 N N . GLY A 1 77 ? 14.037 10.232 -2.581 1.00 71.88 77 GLY A N 1
ATOM 621 C CA . GLY A 1 77 ? 13.245 10.830 -3.650 1.00 71.88 77 GLY A CA 1
ATOM 622 C C . GLY A 1 77 ? 13.265 10.089 -4.970 1.00 71.88 77 GLY A C 1
ATOM 623 O O . GLY A 1 77 ? 12.616 10.564 -5.896 1.00 71.88 77 GLY A O 1
ATOM 624 N N . GLY A 1 78 ? 13.977 8.966 -5.052 1.00 74.31 78 GLY A N 1
ATOM 625 C CA . GLY A 1 78 ? 14.163 8.210 -6.280 1.00 74.31 78 GLY A CA 1
ATOM 626 C C . GLY A 1 78 ? 12.843 7.834 -6.946 1.00 74.31 78 GLY A C 1
ATOM 627 O O . GLY A 1 78 ? 11.858 7.490 -6.288 1.00 74.31 78 GLY A O 1
ATOM 628 N N . VAL A 1 79 ? 12.837 7.905 -8.274 1.00 75.69 79 VAL A 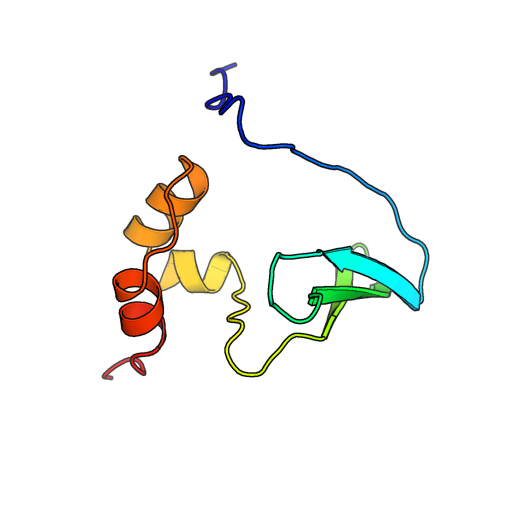N 1
ATOM 629 C CA . VAL A 1 79 ? 11.726 7.440 -9.103 1.00 75.69 79 VAL A CA 1
ATOM 630 C C . VAL A 1 79 ? 11.773 5.917 -9.155 1.00 75.69 79 VAL A C 1
ATOM 632 O O . VAL A 1 79 ? 12.811 5.330 -9.458 1.00 75.69 79 VAL A O 1
ATOM 635 N N . VAL A 1 80 ? 10.641 5.269 -8.887 1.00 79.81 80 VAL A N 1
ATOM 636 C CA . VAL A 1 80 ? 10.504 3.824 -9.089 1.00 79.81 80 VAL A CA 1
ATOM 637 C C . VAL A 1 80 ? 10.465 3.554 -10.591 1.00 79.81 80 VAL A C 1
ATOM 639 O O . VAL A 1 80 ? 9.485 3.881 -11.258 1.00 79.81 80 VAL A O 1
ATOM 642 N N . THR A 1 81 ? 11.534 2.978 -11.133 1.00 81.75 81 THR A N 1
ATOM 643 C CA . THR A 1 81 ? 11.606 2.594 -12.548 1.00 81.75 81 THR A CA 1
ATOM 644 C C . THR A 1 81 ? 11.031 1.197 -12.775 1.00 81.75 81 THR A C 1
ATOM 646 O O . THR A 1 81 ? 10.885 0.401 -11.843 1.00 81.75 81 THR A O 1
ATOM 649 N N . LYS A 1 82 ? 10.744 0.864 -14.041 1.00 78.75 82 LYS A N 1
ATOM 650 C CA . LYS A 1 82 ? 10.350 -0.496 -14.428 1.00 78.75 82 LYS A CA 1
ATOM 651 C C . LYS A 1 82 ? 11.405 -1.531 -14.024 1.00 78.75 82 LYS A C 1
ATOM 653 O O . LYS A 1 82 ? 11.037 -2.586 -13.532 1.00 78.75 82 LYS A O 1
ATOM 658 N N . ASP A 1 83 ? 12.691 -1.198 -14.125 1.00 79.25 83 ASP A N 1
ATOM 659 C CA . ASP A 1 83 ? 13.777 -2.100 -13.725 1.00 79.25 83 ASP A CA 1
ATOM 660 C C . ASP A 1 83 ? 13.739 -2.427 -12.228 1.00 79.25 83 ASP A C 1
ATOM 662 O O . ASP A 1 83 ? 13.948 -3.577 -11.850 1.00 79.25 83 ASP A O 1
ATOM 666 N N . ILE A 1 84 ? 13.426 -1.444 -11.373 1.00 81.19 84 ILE A N 1
ATOM 667 C CA . ILE A 1 84 ? 13.230 -1.669 -9.933 1.00 81.19 84 ILE A CA 1
ATOM 668 C C . ILE A 1 84 ? 12.041 -2.610 -9.711 1.00 81.19 84 ILE A C 1
ATOM 670 O O . ILE A 1 84 ? 12.152 -3.561 -8.941 1.00 81.19 84 ILE A O 1
ATOM 674 N N . LEU A 1 85 ? 10.919 -2.388 -10.402 1.00 81.12 85 LEU A N 1
ATOM 675 C CA . LEU A 1 85 ? 9.736 -3.250 -10.288 1.00 81.12 85 LEU A CA 1
ATOM 676 C C . LEU A 1 85 ? 10.017 -4.681 -10.760 1.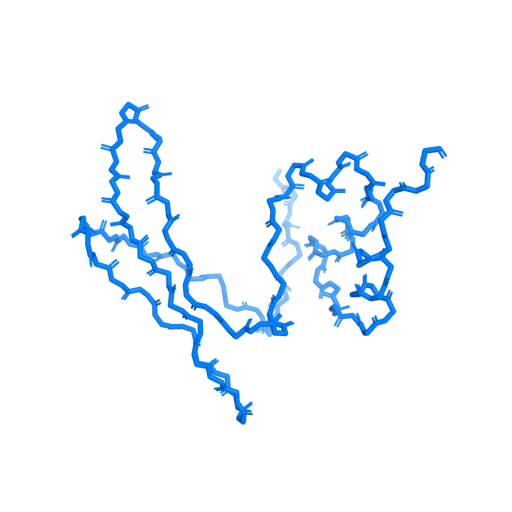00 81.12 85 LEU A C 1
ATOM 678 O O . LEU A 1 85 ? 9.664 -5.631 -10.062 1.00 81.12 85 LEU A O 1
ATOM 682 N N . ASP A 1 86 ? 10.682 -4.834 -11.903 1.00 79.44 86 ASP A N 1
ATOM 683 C CA . ASP A 1 86 ? 11.056 -6.126 -12.478 1.00 79.44 86 ASP A CA 1
ATOM 684 C C . ASP A 1 86 ? 12.081 -6.848 -11.595 1.00 79.44 86 ASP A C 1
ATOM 686 O O . ASP A 1 86 ? 12.055 -8.073 -11.482 1.00 79.44 86 ASP A O 1
ATOM 690 N N . PHE A 1 87 ? 12.978 -6.109 -10.939 1.00 76.62 87 PHE A N 1
ATOM 691 C CA . PHE A 1 87 ? 13.939 -6.663 -9.992 1.00 76.62 87 PHE A CA 1
ATOM 692 C C . PHE A 1 87 ? 13.255 -7.174 -8.719 1.00 76.62 87 PHE A C 1
ATOM 694 O O . PHE A 1 87 ? 13.509 -8.307 -8.321 1.00 76.62 87 PHE A O 1
ATOM 701 N N . LEU A 1 88 ? 12.338 -6.391 -8.140 1.00 77.81 88 LEU A N 1
ATOM 702 C CA . LEU A 1 88 ? 11.544 -6.792 -6.970 1.00 77.81 88 LEU A CA 1
ATOM 703 C C . LEU A 1 88 ? 10.566 -7.942 -7.274 1.00 77.81 88 LEU A C 1
ATOM 705 O O . LEU A 1 88 ? 10.172 -8.672 -6.369 1.00 77.81 88 LEU A O 1
ATOM 709 N N . ALA A 1 89 ? 10.160 -8.109 -8.536 1.00 74.06 89 ALA A N 1
ATOM 710 C CA . ALA A 1 89 ? 9.274 -9.187 -8.968 1.00 74.06 89 ALA A CA 1
ATOM 711 C C . ALA A 1 89 ? 9.987 -10.536 -9.162 1.00 74.06 89 ALA A C 1
ATOM 713 O O . ALA A 1 89 ? 9.316 -11.563 -9.297 1.00 74.06 89 ALA A O 1
ATOM 714 N N . LYS A 1 90 ? 11.328 -10.569 -9.202 1.00 66.94 90 LYS A N 1
ATOM 715 C CA . LYS A 1 90 ? 12.064 -11.831 -9.326 1.00 66.94 90 LYS A CA 1
ATOM 716 C C . LYS A 1 90 ? 11.960 -12.584 -7.997 1.00 66.94 90 LYS A C 1
ATOM 718 O O . LYS A 1 90 ? 12.395 -12.047 -6.983 1.00 66.94 90 LYS A O 1
ATOM 723 N N . PRO A 1 91 ? 11.411 -13.814 -7.976 1.00 55.88 91 PRO A N 1
ATOM 724 C CA . PRO A 1 91 ? 11.423 -14.617 -6.762 1.00 55.88 91 PRO A CA 1
ATOM 725 C C . PRO A 1 91 ? 12.873 -14.800 -6.318 1.00 55.88 91 PRO A C 1
ATOM 727 O O . PRO A 1 91 ? 13.735 -15.065 -7.164 1.00 55.88 91 PRO A O 1
ATOM 730 N N . ASP A 1 92 ? 13.131 -14.645 -5.016 1.00 55.34 92 ASP A N 1
ATOM 731 C CA . ASP A 1 92 ? 14.433 -14.935 -4.415 1.00 55.34 92 ASP A CA 1
ATOM 732 C C . ASP A 1 92 ? 14.923 -16.285 -4.952 1.00 55.34 92 ASP A C 1
ATOM 734 O O . ASP A 1 92 ? 14.337 -17.337 -4.673 1.00 55.34 92 ASP A O 1
ATOM 738 N N . LYS A 1 93 ? 15.984 -16.259 -5.768 1.00 50.28 93 LYS A N 1
ATOM 739 C CA . LYS A 1 93 ? 16.711 -17.475 -6.119 1.00 50.28 93 LYS A CA 1
ATOM 740 C C . LYS A 1 93 ? 17.440 -17.906 -4.851 1.00 50.28 93 LYS A C 1
ATOM 742 O O . LYS A 1 93 ? 18.516 -17.391 -4.560 1.00 50.28 93 LYS A O 1
ATOM 747 N N . LYS A 1 94 ? 16.790 -18.774 -4.076 1.00 40.84 94 LYS A N 1
ATOM 748 C CA . LYS A 1 94 ? 17.459 -19.602 -3.071 1.00 40.84 94 LYS A CA 1
ATOM 749 C C . LYS A 1 94 ? 18.513 -20.484 -3.726 1.00 40.84 94 LYS A C 1
ATOM 751 O O . LYS A 1 94 ? 18.261 -20.939 -4.866 1.00 40.84 94 LYS A O 1
#

Nearest PDB structures (foldseek):
  1y00-assembly1_B  TM=4.337E-01  e=2.172E-01  Escherichia coli
  2rl0-assembly5_I  TM=5.036E-01  e=2.539E+00  Homo sapiens
  3mql-assembly1_A  TM=5.999E-01  e=3.508E+00  Homo sapiens
  2ec3-assembly1_A  TM=3.751E-01  e=1.722E+00  Homo sapiens
  2rky-assembly2_C  TM=4.368E-01  e=3.993E+00  Homo sapiens

pLDDT: mean 82.87, std 15.78, range [37.47, 98.31]